Protein AF-A0A3D4ANZ3-F1 (afdb_monomer_lite)

Foldseek 3Di:
DDDDDPDDPPPPPPVPPPVQDFDKDKDKDKDKDWFFDAPVCVVVVVVVVVVVPVVQAPDKDKDFFDADPAFAQDFDAWDFAQPLCPPPCVVVCVVVLVVCVVVVHDNDTDTDGDRFRMKMKDFQDGVPADHTKIKIWTWGGHHGGIMIMIMMMGTDRDRPDD

Sequence (162 aa):
MKYKILVALSMFVLGGCASTTPTRTTEQAYMIIDVKGDSSIRDTVLDTIIDSAQSSMDSLTVNRGIPPASLPEKASRFKLVSPFQNTQLGNVMSGFSALSQASGGSGMKIPQCDSPILTMKSDKSVSGWSERTTFFICVVQYQTGYQVDVYTTFELNRPVFA

pLDDT: mean 72.18, std 16.29, range [38.03, 93.12]

Structure (mmCIF, N/CA/C/O backbone):
data_AF-A0A3D4ANZ3-F1
#
_entry.id   AF-A0A3D4ANZ3-F1
#
loop_
_atom_site.group_PDB
_atom_site.id
_atom_site.type_symbol
_atom_site.label_atom_id
_atom_site.label_alt_id
_atom_site.label_comp_id
_atom_site.label_asym_id
_atom_site.label_entity_id
_atom_site.label_seq_id
_atom_site.pdbx_PDB_ins_code
_atom_site.Cartn_x
_atom_site.Cartn_y
_atom_site.Cartn_z
_atom_site.occupancy
_atom_site.B_iso_or_equiv
_atom_site.auth_seq_id
_atom_site.auth_comp_id
_atom_site.auth_asym_id
_atom_site.auth_atom_id
_atom_site.pdbx_PDB_model_num
ATOM 1 N N . MET A 1 1 ? 43.875 6.574 -76.014 1.00 39.50 1 MET A N 1
ATOM 2 C CA . MET A 1 1 ? 44.289 6.935 -74.641 1.00 39.50 1 MET A CA 1
ATOM 3 C C . MET A 1 1 ? 43.280 6.324 -73.686 1.00 39.50 1 MET A C 1
ATOM 5 O O . MET A 1 1 ? 42.088 6.499 -73.885 1.00 39.50 1 MET A O 1
ATOM 9 N N . LYS A 1 2 ? 43.761 5.446 -72.804 1.00 39.47 2 LYS A N 1
ATOM 10 C CA . LYS A 1 2 ? 42.976 4.454 -72.063 1.00 39.47 2 LYS A CA 1
ATOM 11 C C . LYS A 1 2 ? 42.564 5.022 -70.699 1.00 39.47 2 LYS A C 1
ATOM 13 O O . LYS A 1 2 ? 43.415 5.503 -69.966 1.00 39.47 2 LYS A O 1
ATOM 18 N N . TYR A 1 3 ? 41.263 4.941 -70.434 1.00 50.91 3 TYR A N 1
ATOM 19 C CA . TYR A 1 3 ? 40.556 4.818 -69.156 1.00 50.91 3 TYR A CA 1
ATOM 20 C C . TYR A 1 3 ? 41.388 4.947 -67.873 1.00 50.91 3 TYR A C 1
ATOM 22 O O . TYR A 1 3 ? 42.277 4.130 -67.640 1.00 50.91 3 TYR A O 1
ATOM 30 N N . LYS A 1 4 ? 40.972 5.863 -66.989 1.00 41.56 4 LYS A N 1
ATOM 31 C CA . LYS A 1 4 ? 40.594 5.562 -65.594 1.00 41.56 4 LYS A CA 1
ATOM 32 C C . LYS A 1 4 ? 40.178 6.852 -64.885 1.00 41.56 4 LYS A C 1
ATOM 34 O O . LYS A 1 4 ? 41.003 7.647 -64.453 1.00 41.56 4 LYS A O 1
ATOM 39 N N . ILE A 1 5 ? 38.862 7.031 -64.808 1.00 49.38 5 ILE A N 1
ATOM 40 C CA . ILE A 1 5 ? 38.180 7.959 -63.909 1.00 49.38 5 ILE A CA 1
ATOM 41 C C . ILE A 1 5 ? 38.592 7.560 -62.488 1.00 49.38 5 ILE A C 1
ATOM 43 O O . ILE A 1 5 ? 38.222 6.489 -62.008 1.00 49.38 5 ILE A O 1
ATOM 47 N N . LEU A 1 6 ? 39.428 8.381 -61.855 1.00 49.47 6 LEU A N 1
ATOM 48 C CA . LEU A 1 6 ? 39.807 8.235 -60.454 1.00 49.47 6 LEU A CA 1
ATOM 49 C C . LEU A 1 6 ? 38.625 8.690 -59.598 1.00 49.47 6 LEU A C 1
ATOM 51 O O . LEU A 1 6 ? 38.444 9.863 -59.288 1.00 49.47 6 LEU A O 1
ATOM 55 N N . VAL A 1 7 ? 37.798 7.702 -59.272 1.00 50.84 7 VAL A N 1
ATOM 56 C CA . VAL A 1 7 ? 36.863 7.706 -58.154 1.00 50.84 7 VAL A CA 1
ATOM 57 C C . VAL A 1 7 ? 37.667 7.951 -56.878 1.00 50.84 7 VAL A C 1
ATOM 59 O O . VAL A 1 7 ? 38.409 7.084 -56.430 1.00 50.84 7 VAL A O 1
ATOM 62 N N . ALA A 1 8 ? 37.510 9.128 -56.289 1.00 46.41 8 ALA A N 1
ATOM 63 C CA . ALA A 1 8 ? 37.833 9.371 -54.889 1.00 46.41 8 ALA A CA 1
ATOM 64 C C . ALA A 1 8 ? 36.730 10.255 -54.305 1.00 46.41 8 ALA A C 1
ATOM 66 O O . ALA A 1 8 ? 36.937 11.392 -53.896 1.00 46.41 8 ALA A O 1
ATOM 67 N N . LEU A 1 9 ? 35.515 9.701 -54.327 1.00 50.06 9 LEU A N 1
ATOM 68 C CA . LEU A 1 9 ? 34.403 10.124 -53.492 1.00 50.06 9 LEU A CA 1
ATOM 69 C C . LEU A 1 9 ? 34.800 9.821 -52.041 1.00 50.06 9 LEU A C 1
ATOM 71 O O . LEU A 1 9 ? 34.400 8.811 -51.470 1.00 50.06 9 LEU A O 1
ATOM 75 N N . SER A 1 10 ? 35.636 10.676 -51.451 1.00 49.22 10 SER A N 1
ATOM 76 C CA . SER A 1 10 ? 35.883 10.703 -50.013 1.00 49.22 10 SER A CA 1
ATOM 77 C C . SER A 1 10 ? 34.660 11.310 -49.321 1.00 49.22 10 SER A C 1
ATOM 79 O O . SER A 1 10 ? 34.723 12.374 -48.708 1.00 49.22 10 SER A O 1
ATOM 81 N N . MET A 1 11 ? 33.518 10.633 -49.455 1.00 48.72 11 MET A N 1
ATOM 82 C CA . MET A 1 11 ? 32.430 10.724 -48.496 1.00 48.72 11 MET A CA 1
ATOM 83 C C . MET A 1 11 ? 32.948 10.085 -47.213 1.00 48.72 11 MET A C 1
ATOM 85 O O . MET A 1 11 ? 32.814 8.884 -46.987 1.00 48.72 11 MET A O 1
ATOM 89 N N . PHE A 1 12 ? 33.575 10.905 -46.374 1.00 48.69 12 PHE A N 1
ATOM 90 C CA . PHE A 1 12 ? 33.639 10.638 -44.948 1.00 48.69 12 PHE A CA 1
ATOM 91 C C . PHE A 1 12 ? 32.194 10.712 -44.451 1.00 48.69 12 PHE A C 1
ATOM 93 O O . PHE A 1 12 ? 31.682 11.768 -44.084 1.00 48.69 12 PHE A O 1
ATOM 100 N N . VAL A 1 13 ? 31.497 9.579 -44.537 1.00 53.09 13 VAL A N 1
ATOM 101 C CA . VAL A 1 13 ? 30.251 9.344 -43.823 1.00 53.09 13 VAL A CA 1
ATOM 102 C C . VAL A 1 13 ? 30.643 9.346 -42.350 1.00 53.09 13 VAL A C 1
ATOM 104 O O . VAL A 1 13 ? 30.952 8.311 -41.768 1.00 53.09 13 VAL A O 1
ATOM 107 N N . LEU A 1 14 ? 30.665 10.533 -41.742 1.00 51.28 14 LEU A N 1
ATOM 108 C CA . LEU A 1 14 ? 30.453 10.697 -40.310 1.00 51.28 14 LEU A CA 1
ATOM 109 C C . LEU A 1 14 ? 28.998 10.292 -40.048 1.00 51.28 14 LEU A C 1
ATOM 111 O O . LEU A 1 14 ? 28.134 11.118 -39.769 1.00 51.28 14 LEU A O 1
ATOM 115 N N . GLY A 1 15 ? 28.718 8.998 -40.215 1.00 54.09 15 GLY A N 1
ATOM 116 C CA . GLY A 1 15 ? 27.559 8.352 -39.643 1.00 54.09 15 GLY A CA 1
ATOM 117 C C . GLY A 1 15 ? 27.793 8.416 -38.153 1.00 54.09 15 GLY A C 1
ATOM 118 O O . GLY A 1 15 ? 28.488 7.571 -37.594 1.00 54.09 15 GLY A O 1
ATOM 119 N N . GLY A 1 16 ? 27.312 9.498 -37.540 1.00 49.41 16 GLY A N 1
ATOM 120 C CA . GLY A 1 16 ? 27.266 9.607 -36.102 1.00 49.41 16 GLY A CA 1
ATOM 121 C C . GLY A 1 16 ? 26.629 8.329 -35.590 1.00 49.41 16 GLY A C 1
ATOM 122 O O . GLY A 1 16 ? 25.495 8.010 -35.949 1.00 49.41 16 G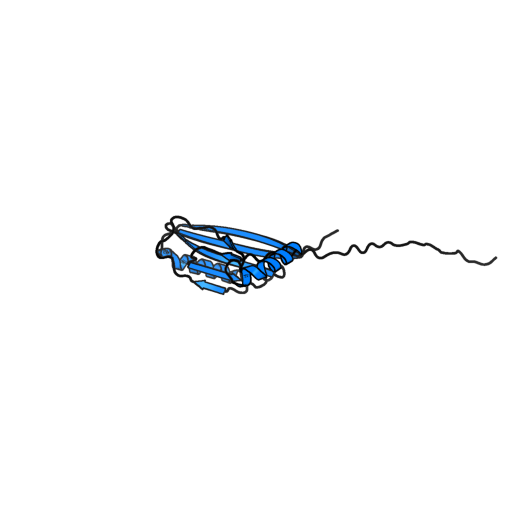LY A O 1
ATOM 123 N N . CYS A 1 17 ? 27.362 7.584 -34.769 1.00 56.19 17 CYS A N 1
ATOM 124 C CA . CYS A 1 17 ? 26.729 6.684 -33.832 1.00 56.19 17 CYS A CA 1
ATOM 125 C C . CYS A 1 17 ? 25.882 7.587 -32.935 1.00 56.19 17 CYS A C 1
ATOM 127 O O . CYS A 1 17 ? 26.354 8.076 -31.909 1.00 56.19 17 CYS A O 1
ATOM 129 N N . ALA A 1 18 ? 24.646 7.867 -33.348 1.00 46.16 18 ALA A N 1
ATOM 130 C CA . ALA A 1 18 ? 23.590 8.230 -32.431 1.00 46.16 18 ALA A CA 1
ATOM 131 C C . ALA A 1 18 ? 23.433 7.001 -31.536 1.00 46.16 18 ALA A C 1
ATOM 133 O O . ALA A 1 18 ? 22.679 6.080 -31.831 1.00 46.16 18 ALA A O 1
ATOM 134 N N . SER A 1 19 ? 24.288 6.925 -30.516 1.00 46.03 19 SER A N 1
ATOM 135 C CA . SER A 1 19 ? 24.208 5.938 -29.460 1.00 46.03 19 SER A CA 1
ATOM 136 C C . SER A 1 19 ? 22.853 6.169 -28.820 1.00 46.03 19 SER A C 1
ATOM 138 O O . SER A 1 19 ? 22.670 7.124 -28.068 1.00 46.03 19 SER A O 1
ATOM 140 N N . THR A 1 20 ? 21.879 5.347 -29.197 1.00 55.44 20 THR A N 1
ATOM 141 C CA . THR A 1 20 ? 20.564 5.298 -28.577 1.00 55.44 20 THR A CA 1
ATOM 142 C C . THR A 1 20 ? 20.778 4.823 -27.148 1.00 55.44 20 THR A C 1
ATOM 144 O O . THR A 1 20 ? 20.739 3.625 -26.877 1.00 55.44 20 THR A O 1
ATOM 147 N N . THR A 1 21 ? 21.109 5.739 -26.240 1.00 60.53 21 THR A N 1
ATOM 148 C CA . THR A 1 21 ? 21.279 5.406 -24.829 1.00 60.53 21 THR A CA 1
ATOM 149 C C . THR A 1 21 ? 19.898 5.033 -24.292 1.00 60.53 21 THR A C 1
ATOM 151 O O . THR A 1 21 ? 19.019 5.902 -24.255 1.00 60.53 21 THR A O 1
ATOM 154 N N . PRO A 1 22 ? 19.656 3.763 -23.913 1.00 57.66 22 PRO A N 1
ATOM 155 C CA . PRO A 1 22 ? 18.370 3.367 -23.363 1.00 57.66 22 PRO A CA 1
ATOM 156 C C . PRO A 1 22 ? 18.139 4.162 -22.078 1.00 57.66 22 PRO A C 1
ATOM 158 O O . PRO A 1 22 ? 18.879 4.023 -21.105 1.00 57.66 22 PRO A O 1
ATOM 161 N N . THR A 1 23 ? 17.139 5.041 -22.089 1.00 64.06 23 THR A N 1
ATOM 162 C CA . THR A 1 23 ? 16.778 5.834 -20.914 1.00 64.06 23 THR A CA 1
ATOM 163 C C . THR A 1 23 ? 15.740 5.053 -20.121 1.00 64.06 23 THR A C 1
ATOM 165 O O . THR A 1 23 ? 14.619 4.851 -20.585 1.00 64.06 23 THR A O 1
ATOM 168 N N . ARG A 1 24 ? 16.129 4.587 -18.932 1.00 64.62 24 ARG A N 1
ATOM 169 C CA . ARG A 1 24 ? 15.207 4.009 -17.950 1.00 64.62 24 ARG A CA 1
ATOM 170 C C . ARG A 1 24 ? 14.560 5.159 -17.181 1.00 64.62 24 ARG A C 1
ATOM 172 O O . ARG A 1 24 ? 15.271 5.976 -16.597 1.00 64.62 24 ARG A O 1
ATOM 179 N N . THR A 1 25 ? 13.234 5.253 -17.189 1.00 66.69 25 THR A N 1
ATOM 180 C CA . THR A 1 25 ? 12.505 6.267 -16.411 1.00 66.69 25 THR A CA 1
ATOM 181 C C . THR A 1 25 ? 11.639 5.578 -15.375 1.00 66.69 25 THR A C 1
ATOM 183 O O . THR A 1 25 ? 10.763 4.801 -15.726 1.00 66.69 25 THR A O 1
ATOM 186 N N . THR A 1 26 ? 11.856 5.874 -14.097 1.00 73.00 26 THR A N 1
ATOM 187 C CA . THR A 1 26 ? 10.980 5.397 -13.023 1.00 73.00 26 THR A CA 1
ATOM 188 C C . THR A 1 26 ? 9.890 6.430 -12.769 1.00 73.00 26 THR A C 1
ATOM 190 O O . THR A 1 26 ? 10.191 7.549 -12.356 1.00 73.00 26 THR A O 1
ATOM 193 N N . GLU A 1 27 ? 8.632 6.054 -12.969 1.00 78.75 27 GLU A N 1
ATOM 194 C CA . GLU A 1 27 ? 7.468 6.860 -12.601 1.00 78.75 27 GLU A CA 1
ATOM 195 C C . GLU A 1 27 ? 6.825 6.320 -11.319 1.00 78.75 27 GLU A C 1
ATOM 197 O O . GLU A 1 27 ? 6.838 5.118 -11.045 1.00 78.75 27 GLU A O 1
ATOM 202 N N . GLN A 1 28 ? 6.281 7.226 -10.506 1.00 82.38 28 GLN A N 1
ATOM 203 C CA . GLN A 1 28 ? 5.605 6.905 -9.250 1.00 82.38 28 GLN A CA 1
ATOM 204 C C . GLN A 1 28 ? 4.167 7.402 -9.335 1.00 82.38 28 GLN A C 1
ATOM 206 O O . GLN A 1 28 ? 3.938 8.565 -9.668 1.00 82.38 28 GLN A O 1
ATOM 211 N N . ALA A 1 29 ? 3.209 6.548 -8.992 1.00 84.69 29 ALA A N 1
ATOM 212 C CA . ALA A 1 29 ? 1.816 6.939 -8.847 1.00 84.69 29 ALA A CA 1
ATOM 213 C C . ALA A 1 29 ? 1.317 6.586 -7.447 1.00 84.69 29 ALA A C 1
ATOM 215 O O . ALA A 1 29 ? 1.753 5.611 -6.832 1.00 84.69 29 ALA A O 1
ATOM 216 N N . TYR A 1 30 ? 0.401 7.402 -6.936 1.00 88.75 30 TYR A N 1
ATOM 217 C CA . TYR A 1 30 ? -0.235 7.160 -5.653 1.00 88.75 30 TYR A CA 1
ATOM 218 C C . TYR A 1 30 ? -1.726 7.461 -5.727 1.00 88.75 30 TYR A C 1
ATOM 220 O O . TYR A 1 30 ? -2.165 8.332 -6.476 1.00 88.75 30 TYR A O 1
ATOM 228 N N . MET A 1 31 ? -2.491 6.748 -4.915 1.00 89.94 31 MET A N 1
ATOM 229 C CA . MET A 1 31 ? -3.920 6.941 -4.742 1.00 89.94 31 MET A CA 1
ATOM 230 C C . MET A 1 31 ? -4.246 6.793 -3.261 1.00 89.94 31 MET A C 1
ATOM 232 O O . MET A 1 31 ? -3.712 5.916 -2.590 1.00 89.94 31 MET A O 1
ATOM 236 N N . ILE A 1 32 ? -5.101 7.675 -2.754 1.00 91.31 32 ILE A N 1
ATOM 237 C CA . ILE A 1 32 ? -5.597 7.627 -1.380 1.00 91.31 32 ILE A CA 1
ATOM 238 C C . ILE A 1 32 ? -7.111 7.538 -1.477 1.00 91.31 32 ILE A C 1
ATOM 240 O O . ILE A 1 32 ? -7.741 8.400 -2.092 1.00 91.31 32 ILE A O 1
ATOM 244 N N . ILE A 1 33 ? -7.676 6.488 -0.897 1.00 91.94 33 ILE A N 1
ATOM 245 C CA . ILE A 1 33 ? -9.113 6.236 -0.881 1.00 91.94 33 ILE A CA 1
ATOM 246 C C . ILE A 1 33 ? -9.576 6.338 0.565 1.00 91.94 33 ILE A C 1
ATOM 248 O O . ILE A 1 33 ? -9.058 5.645 1.439 1.00 91.94 33 ILE A O 1
ATOM 252 N N . ASP A 1 34 ? -10.554 7.202 0.810 1.00 92.19 34 ASP A N 1
ATOM 253 C CA . ASP A 1 34 ? -11.178 7.358 2.118 1.00 92.19 34 ASP A CA 1
ATOM 254 C C . ASP A 1 34 ? -12.522 6.618 2.147 1.00 92.19 34 ASP A C 1
ATOM 256 O O . ASP A 1 34 ? -13.446 6.955 1.405 1.00 92.19 34 ASP A O 1
ATOM 260 N N . VAL A 1 35 ? -12.624 5.598 2.996 1.00 91.19 35 VAL A N 1
ATOM 261 C CA . VAL A 1 35 ? -13.812 4.761 3.169 1.00 91.19 35 VAL A CA 1
ATOM 262 C C . VAL A 1 35 ? -14.439 5.087 4.517 1.00 91.19 35 VAL A C 1
ATOM 264 O O . VAL A 1 35 ? -13.899 4.743 5.567 1.00 91.19 35 VAL A O 1
ATOM 267 N N . LYS A 1 36 ? -15.601 5.743 4.503 1.00 91.69 36 LYS A N 1
ATOM 268 C CA . LYS A 1 36 ? -16.354 6.048 5.726 1.00 91.69 36 LYS A CA 1
ATOM 269 C C . LYS A 1 36 ? -17.114 4.821 6.212 1.00 91.69 36 LYS A C 1
ATOM 271 O O . LYS A 1 36 ? -17.786 4.157 5.427 1.00 91.69 36 LYS A O 1
ATOM 276 N N . GLY A 1 37 ? -17.041 4.563 7.511 1.00 87.06 37 GLY A N 1
ATOM 277 C CA . GLY A 1 37 ? -17.776 3.479 8.151 1.00 87.06 37 GLY A CA 1
ATOM 278 C C . GLY A 1 37 ? -17.312 3.226 9.577 1.00 87.06 37 GLY A C 1
ATOM 279 O O . GLY A 1 37 ? -16.276 3.732 10.007 1.00 87.06 37 GLY A O 1
ATOM 280 N N . ASP A 1 38 ? -18.111 2.468 10.316 1.00 83.50 38 ASP A N 1
ATOM 281 C CA . ASP A 1 38 ? -17.779 2.043 11.672 1.00 83.50 38 ASP A CA 1
ATOM 282 C C . ASP A 1 38 ? -16.952 0.741 11.677 1.00 83.50 38 ASP A C 1
ATOM 284 O O . ASP A 1 38 ? -16.607 0.180 10.636 1.00 83.50 38 ASP A O 1
ATOM 288 N N . SER A 1 39 ? -16.606 0.248 12.866 1.00 82.75 39 SER A N 1
ATOM 289 C CA . SER A 1 39 ? -15.785 -0.956 13.022 1.00 82.75 39 SER A CA 1
ATOM 290 C C . SER A 1 39 ? -16.458 -2.257 12.567 1.00 82.75 39 SER A C 1
ATOM 292 O O . SER A 1 39 ? -15.753 -3.253 12.400 1.00 82.75 39 SER A O 1
ATOM 294 N N . SER A 1 40 ? -17.779 -2.280 12.358 1.00 86.06 40 SER A N 1
ATOM 295 C CA . SER A 1 40 ? -18.514 -3.482 11.942 1.00 86.06 40 SER A CA 1
ATOM 296 C C . SER A 1 40 ? -18.210 -3.889 10.502 1.00 86.06 40 SER A C 1
ATOM 298 O O . SER A 1 40 ? -18.206 -5.078 10.195 1.00 86.06 40 SER A O 1
ATOM 300 N N . ILE A 1 41 ? -17.874 -2.929 9.633 1.00 88.50 41 ILE A N 1
ATOM 301 C CA . ILE A 1 41 ? -17.552 -3.203 8.225 1.00 88.50 41 ILE A CA 1
ATOM 302 C C . ILE A 1 41 ? -16.082 -3.569 8.006 1.00 88.50 41 ILE A C 1
ATOM 304 O O . ILE A 1 41 ? -15.672 -3.775 6.865 1.00 88.50 41 ILE A O 1
ATOM 308 N N . ARG A 1 42 ? -15.273 -3.638 9.073 1.00 86.19 42 ARG A N 1
ATOM 309 C CA . ARG A 1 42 ? -13.819 -3.831 8.981 1.00 86.19 42 ARG A CA 1
ATOM 310 C C . ARG A 1 42 ? -13.458 -5.013 8.095 1.00 86.19 42 ARG A C 1
ATOM 312 O O . ARG A 1 42 ? -12.681 -4.857 7.161 1.00 86.19 42 ARG A O 1
ATOM 319 N N . ASP A 1 43 ? -13.999 -6.183 8.410 1.00 89.50 43 ASP A N 1
ATOM 320 C CA . ASP A 1 43 ? -13.601 -7.419 7.743 1.00 89.50 43 ASP A CA 1
ATOM 321 C C . ASP A 1 43 ? -14.054 -7.397 6.277 1.00 89.50 43 ASP A C 1
ATOM 323 O O . ASP A 1 43 ? -13.258 -7.695 5.394 1.00 89.50 43 ASP A O 1
ATOM 327 N N . THR A 1 44 ? -15.254 -6.873 5.996 1.00 91.50 44 THR A N 1
ATOM 328 C CA . THR A 1 44 ? -15.736 -6.640 4.626 1.00 91.50 44 THR A CA 1
ATOM 329 C C . THR A 1 44 ? -14.822 -5.705 3.836 1.00 91.50 44 THR A C 1
ATOM 331 O O . THR A 1 44 ? -14.508 -5.995 2.683 1.00 91.50 44 THR A O 1
ATOM 334 N N . VAL A 1 45 ? -14.373 -4.596 4.433 1.00 90.75 45 VAL A N 1
ATOM 335 C CA . VAL A 1 45 ? -13.452 -3.648 3.787 1.00 90.75 45 VAL A CA 1
ATOM 336 C C . VAL A 1 45 ? -12.119 -4.326 3.485 1.00 90.75 45 VAL A C 1
ATOM 338 O O . VAL A 1 45 ? -11.630 -4.239 2.361 1.00 90.75 45 VAL A O 1
ATOM 341 N N . LEU A 1 46 ? -11.540 -5.023 4.465 1.00 90.62 46 LEU A N 1
ATOM 342 C CA . LEU A 1 46 ? -10.254 -5.695 4.294 1.00 90.62 46 LEU A CA 1
ATOM 343 C C . LEU A 1 46 ? -10.318 -6.802 3.238 1.00 90.62 46 LEU A C 1
ATOM 345 O O . LEU A 1 46 ? -9.436 -6.860 2.384 1.00 90.62 46 LEU A O 1
ATOM 349 N N . ASP A 1 47 ? -11.353 -7.640 3.268 1.00 92.38 47 ASP A N 1
ATOM 350 C CA . ASP A 1 47 ? -11.521 -8.736 2.312 1.00 92.38 47 ASP A CA 1
ATOM 351 C C . ASP A 1 47 ? -11.772 -8.196 0.896 1.00 92.38 47 ASP A C 1
ATOM 353 O O . ASP A 1 47 ? -11.086 -8.603 -0.036 1.00 92.38 47 ASP A O 1
ATOM 357 N N . THR A 1 48 ? -12.621 -7.172 0.739 1.00 92.94 48 THR A N 1
ATOM 358 C CA . THR A 1 48 ? -12.861 -6.523 -0.567 1.00 92.94 48 THR A CA 1
ATOM 359 C C . THR A 1 48 ? -11.572 -5.965 -1.174 1.00 92.94 48 THR A C 1
ATOM 361 O O . THR A 1 48 ? -11.333 -6.087 -2.377 1.00 92.94 48 THR A O 1
ATOM 364 N N . ILE A 1 49 ? -10.725 -5.343 -0.350 1.00 91.25 49 ILE A N 1
ATOM 365 C CA . ILE A 1 49 ? -9.439 -4.785 -0.784 1.00 91.25 49 ILE A CA 1
ATOM 366 C C . ILE A 1 49 ? -8.474 -5.900 -1.205 1.00 91.25 49 ILE A C 1
ATOM 368 O O . ILE A 1 49 ? -7.789 -5.760 -2.221 1.00 91.25 49 ILE A O 1
ATOM 372 N N . ILE A 1 50 ? -8.424 -7.000 -0.449 1.00 89.88 50 ILE A N 1
ATOM 373 C CA . ILE A 1 50 ? -7.588 -8.162 -0.770 1.00 89.88 50 ILE A CA 1
ATOM 374 C C . ILE A 1 50 ? -8.047 -8.797 -2.084 1.00 89.88 50 ILE A C 1
ATOM 376 O O . ILE A 1 50 ? -7.216 -8.985 -2.969 1.00 89.88 50 ILE A O 1
ATOM 380 N N . ASP A 1 51 ? -9.343 -9.056 -2.248 1.00 91.94 51 ASP A N 1
ATOM 381 C CA . ASP A 1 51 ? -9.908 -9.673 -3.454 1.00 91.94 51 ASP A CA 1
ATOM 382 C C . ASP A 1 51 ? -9.667 -8.798 -4.693 1.00 91.94 51 ASP A C 1
ATOM 384 O O . ASP A 1 51 ? -9.239 -9.273 -5.751 1.00 91.94 51 ASP A O 1
ATOM 388 N N . SER A 1 52 ? -9.847 -7.483 -4.545 1.00 88.44 52 SER A N 1
ATOM 389 C CA . SER A 1 52 ? -9.560 -6.513 -5.606 1.00 88.44 52 SER A CA 1
ATOM 390 C C . SER A 1 52 ? -8.078 -6.525 -5.995 1.00 88.44 52 SER A C 1
ATOM 392 O O . SER A 1 52 ? -7.748 -6.542 -7.182 1.00 88.44 52 SER A O 1
ATOM 394 N N . ALA A 1 53 ? -7.170 -6.569 -5.016 1.00 86.88 53 ALA A N 1
ATOM 395 C CA . ALA A 1 53 ? -5.735 -6.640 -5.278 1.00 86.88 53 ALA A CA 1
ATOM 396 C C . ALA A 1 53 ? -5.331 -7.975 -5.926 1.00 86.88 53 ALA A C 1
ATOM 398 O O . ALA A 1 53 ? -4.541 -7.975 -6.866 1.00 86.88 53 ALA A O 1
ATOM 399 N N . GLN A 1 54 ? -5.898 -9.097 -5.478 1.00 86.75 54 GLN A N 1
ATOM 400 C CA . GLN A 1 54 ? -5.631 -10.424 -6.041 1.00 86.75 54 GLN A CA 1
ATOM 401 C C . GLN A 1 54 ? -6.1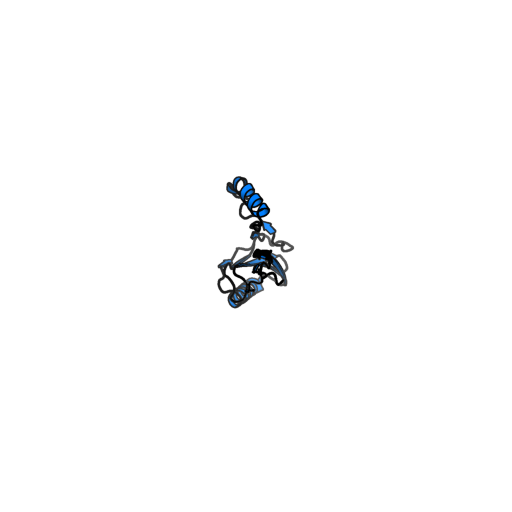00 -10.548 -7.491 1.00 86.75 54 GLN A C 1
ATOM 403 O O . GLN A 1 54 ? -5.392 -11.126 -8.308 1.00 86.75 54 GLN A O 1
ATOM 408 N N . SER A 1 55 ? -7.256 -9.975 -7.835 1.00 85.50 55 SER A N 1
ATOM 409 C CA . SER A 1 55 ? -7.753 -9.994 -9.219 1.00 85.50 55 SER A CA 1
ATOM 410 C C . SER A 1 55 ? -6.902 -9.164 -10.189 1.00 85.50 55 SER A C 1
ATOM 412 O O . SER A 1 55 ? -6.943 -9.398 -11.394 1.00 85.50 55 SER A O 1
ATOM 414 N N . SER A 1 56 ? -6.125 -8.208 -9.668 1.00 80.56 56 SER A N 1
ATOM 415 C CA . SER A 1 56 ? -5.339 -7.264 -10.469 1.00 80.56 56 SER A CA 1
ATOM 416 C C . SER A 1 56 ? -3.836 -7.575 -10.502 1.00 80.56 56 SER A C 1
ATOM 418 O O . SER A 1 56 ? -3.112 -6.939 -11.266 1.00 80.56 56 SER A O 1
ATOM 420 N N . MET A 1 57 ? -3.337 -8.492 -9.662 1.00 79.31 57 MET A N 1
ATOM 421 C CA . MET A 1 57 ? -1.898 -8.719 -9.464 1.00 79.31 57 MET A CA 1
ATOM 422 C C . MET A 1 57 ? -1.515 -10.200 -9.563 1.00 79.31 57 MET A C 1
ATOM 424 O O . MET A 1 57 ? -2.127 -11.054 -8.934 1.00 79.31 57 MET A O 1
ATOM 428 N N . ASP A 1 58 ? -0.408 -10.485 -10.256 1.00 75.88 58 ASP A N 1
ATOM 429 C CA . ASP A 1 58 ? 0.103 -11.854 -10.465 1.00 75.88 58 ASP A CA 1
ATOM 430 C C . ASP A 1 58 ? 0.711 -12.491 -9.199 1.00 75.88 58 ASP A C 1
ATOM 432 O O . ASP A 1 58 ? 0.875 -13.708 -9.092 1.00 75.88 58 ASP A O 1
ATOM 436 N N . SER A 1 59 ? 1.090 -11.670 -8.222 1.00 80.06 59 SER A N 1
ATOM 437 C CA . SER A 1 59 ? 1.516 -12.132 -6.903 1.00 80.06 59 SER A CA 1
ATOM 438 C C . SER A 1 59 ? 1.221 -11.083 -5.855 1.00 80.06 59 SER A C 1
ATOM 440 O O . SER A 1 59 ? 1.439 -9.898 -6.101 1.00 80.06 59 SER A O 1
ATOM 442 N N . LEU A 1 60 ? 0.800 -11.511 -4.672 1.00 83.19 60 LEU A N 1
ATOM 443 C CA . LEU A 1 60 ? 0.470 -10.613 -3.578 1.00 83.19 60 LEU A CA 1
ATOM 444 C C . LEU A 1 60 ? 0.986 -11.191 -2.263 1.00 83.19 60 LEU A C 1
ATOM 446 O O . LEU A 1 60 ? 0.637 -12.304 -1.880 1.00 83.19 60 LEU A O 1
ATOM 450 N N . THR A 1 61 ? 1.808 -10.424 -1.556 1.00 85.69 61 THR A N 1
ATOM 451 C CA . THR A 1 61 ? 2.136 -10.685 -0.153 1.00 85.69 61 THR A CA 1
ATOM 452 C C . THR A 1 61 ? 1.183 -9.879 0.705 1.00 85.69 61 THR A C 1
ATOM 454 O O . THR A 1 61 ? 1.183 -8.655 0.612 1.00 85.69 61 THR A O 1
ATOM 457 N N . VAL A 1 62 ? 0.391 -10.551 1.536 1.00 87.50 62 VAL A N 1
ATOM 458 C CA . VAL A 1 62 ? -0.600 -9.923 2.415 1.00 87.50 62 VAL A CA 1
ATOM 459 C C . VAL A 1 62 ? -0.160 -10.069 3.866 1.00 87.50 62 VAL A C 1
ATOM 461 O O . VAL A 1 62 ? 0.159 -11.166 4.317 1.00 87.50 62 VAL A O 1
ATOM 464 N N . ASN A 1 63 ? -0.173 -8.968 4.610 1.00 85.94 63 ASN A N 1
ATOM 465 C CA . ASN A 1 63 ? 0.066 -8.933 6.045 1.00 85.94 63 ASN A CA 1
ATOM 466 C C . ASN A 1 63 ? -1.097 -8.213 6.738 1.00 85.94 63 ASN A C 1
ATOM 468 O O . ASN A 1 63 ? -1.375 -7.050 6.444 1.00 85.94 63 ASN A O 1
ATOM 472 N N . ARG A 1 64 ? -1.779 -8.909 7.651 1.00 85.56 64 ARG A N 1
ATOM 473 C CA . ARG A 1 64 ? -2.860 -8.346 8.468 1.00 85.56 64 ARG A CA 1
ATOM 474 C C . ARG A 1 64 ? -2.280 -7.875 9.799 1.00 85.56 64 ARG A C 1
ATOM 476 O O . ARG A 1 64 ? -1.763 -8.672 10.576 1.00 85.56 64 ARG A O 1
ATOM 483 N N . GLY A 1 65 ? -2.365 -6.573 10.035 1.00 79.19 65 GLY A N 1
ATOM 484 C CA . GLY A 1 65 ? -1.925 -5.933 11.266 1.00 79.19 65 GLY A CA 1
ATOM 485 C C . GLY A 1 65 ? -3.017 -5.912 12.332 1.00 79.19 65 GLY A C 1
ATOM 486 O O . GLY A 1 65 ? -4.198 -6.134 12.062 1.00 79.19 65 GLY A O 1
ATOM 487 N N . ILE A 1 66 ? -2.610 -5.613 13.563 1.00 76.94 66 ILE A N 1
ATOM 488 C CA . ILE A 1 66 ? -3.526 -5.385 14.682 1.00 76.94 66 ILE A CA 1
ATOM 489 C C . ILE A 1 66 ? -3.798 -3.875 14.765 1.00 76.94 66 ILE A C 1
ATOM 491 O O . ILE A 1 66 ? -2.845 -3.096 14.682 1.00 76.94 66 ILE A O 1
ATOM 495 N N . PRO A 1 67 ? -5.062 -3.437 14.922 1.00 68.81 67 PRO A N 1
ATOM 496 C CA . PRO A 1 67 ? -5.364 -2.023 15.115 1.00 68.81 67 PRO A CA 1
ATOM 497 C C . PRO A 1 67 ? -4.689 -1.470 16.381 1.00 68.81 67 PRO A C 1
ATOM 499 O O . PRO A 1 67 ? -4.551 -2.191 17.373 1.00 68.81 67 PRO A O 1
ATOM 502 N N . PRO A 1 68 ? -4.276 -0.190 16.377 1.00 72.25 68 PRO A N 1
ATOM 503 C CA . PRO A 1 68 ? -3.694 0.445 17.552 1.00 72.25 68 PRO A CA 1
ATOM 504 C C . PRO A 1 68 ? -4.718 0.556 18.692 1.00 72.25 68 PRO A C 1
ATOM 506 O O . PRO A 1 68 ? -5.922 0.653 18.457 1.00 72.25 68 PRO A O 1
ATOM 509 N N . ALA A 1 69 ? -4.230 0.577 19.938 1.00 71.31 69 ALA A N 1
ATOM 510 C CA . ALA A 1 69 ? -5.071 0.630 21.140 1.00 71.31 69 ALA A CA 1
ATOM 511 C C . ALA A 1 69 ? -5.986 1.869 21.193 1.00 71.31 69 ALA A C 1
ATOM 513 O O . ALA A 1 69 ? -7.087 1.802 21.734 1.00 71.31 69 ALA A O 1
ATOM 514 N N . SER A 1 70 ? -5.546 2.986 20.611 1.00 79.12 70 SER A N 1
ATOM 515 C CA . SER A 1 70 ? -6.373 4.161 20.352 1.00 79.12 70 SER A CA 1
ATOM 516 C C . SER A 1 70 ? -6.394 4.452 18.856 1.00 79.12 70 SER A C 1
ATOM 518 O O . SER A 1 70 ? -5.351 4.575 18.210 1.00 79.12 70 SER A O 1
ATOM 520 N N . LEU A 1 71 ? -7.600 4.555 18.295 1.00 81.69 71 LEU A N 1
ATOM 521 C CA . LEU A 1 71 ? -7.766 4.920 16.894 1.00 81.69 71 LEU A CA 1
ATOM 522 C C . LEU A 1 71 ? -7.489 6.421 16.716 1.00 81.69 71 LEU A C 1
ATOM 524 O O . LEU A 1 71 ? -8.053 7.242 17.452 1.00 81.69 71 LEU A O 1
ATOM 528 N N . PRO A 1 72 ? -6.648 6.803 15.741 1.00 83.31 72 PRO A N 1
ATOM 529 C CA . PRO A 1 72 ? -6.379 8.204 15.460 1.00 83.31 72 PRO A CA 1
ATOM 530 C C . PRO A 1 72 ? -7.642 8.904 14.943 1.00 83.31 72 PRO A C 1
ATOM 532 O O . PRO A 1 72 ? -8.505 8.283 14.323 1.00 83.31 72 PRO A O 1
ATOM 535 N N . GLU A 1 73 ? -7.754 10.212 15.176 1.00 84.06 73 GLU A N 1
ATOM 536 C CA . GLU A 1 73 ? -8.896 11.014 14.704 1.00 84.06 73 GLU A CA 1
ATOM 537 C C . GLU A 1 73 ? -8.943 11.095 13.169 1.00 84.06 73 GLU A C 1
ATOM 539 O O . GLU A 1 73 ? -10.015 11.084 12.565 1.00 84.06 73 GLU A O 1
ATOM 544 N N . LYS A 1 74 ? -7.768 11.115 12.528 1.00 83.12 74 LYS A N 1
ATOM 545 C CA . LYS A 1 74 ? -7.592 11.098 11.072 1.00 83.12 74 LYS A CA 1
ATOM 546 C C . LYS A 1 74 ? -6.483 10.130 10.695 1.00 83.12 74 LYS A C 1
ATOM 548 O O . LYS A 1 74 ? -5.493 10.010 11.417 1.00 83.12 74 LYS A O 1
ATOM 553 N N . ALA A 1 75 ? -6.631 9.473 9.553 1.00 82.81 75 ALA A N 1
ATOM 554 C CA . ALA A 1 75 ? -5.561 8.658 9.009 1.00 82.81 75 ALA A CA 1
ATOM 555 C C . ALA A 1 75 ? -4.383 9.533 8.537 1.00 82.81 75 ALA A C 1
ATOM 557 O O . ALA A 1 75 ? -4.551 10.628 7.996 1.00 82.81 75 ALA A O 1
ATOM 558 N N . SER A 1 76 ? -3.171 9.046 8.803 1.00 80.38 76 SER A N 1
ATOM 559 C CA . SER A 1 76 ? -1.921 9.644 8.328 1.00 80.38 76 SER A CA 1
ATOM 560 C C . SER A 1 76 ? -1.664 9.189 6.893 1.00 80.38 76 SER A C 1
ATOM 562 O O . SER A 1 76 ? -2.013 8.067 6.530 1.00 80.38 76 SER A O 1
ATOM 564 N N . ARG A 1 77 ? -1.040 10.039 6.073 1.00 77.94 77 ARG A N 1
ATOM 565 C CA . ARG A 1 77 ? -0.575 9.636 4.737 1.00 77.94 77 ARG A CA 1
ATOM 566 C C . ARG A 1 77 ? 0.663 8.754 4.861 1.00 77.94 77 ARG A C 1
ATOM 568 O O . ARG A 1 77 ? 1.493 8.976 5.747 1.00 77.94 77 ARG A O 1
ATOM 575 N N . PHE A 1 78 ? 0.841 7.829 3.921 1.00 82.31 78 PHE A N 1
ATOM 576 C CA . PHE A 1 78 ? 2.095 7.093 3.794 1.00 82.31 78 PHE A CA 1
ATOM 577 C C . PHE A 1 78 ? 3.308 8.030 3.643 1.00 82.31 78 PHE A C 1
ATOM 579 O O . PHE A 1 78 ? 3.252 9.088 3.006 1.00 82.31 78 PHE A O 1
ATOM 586 N N . LYS A 1 79 ? 4.438 7.621 4.221 1.00 83.81 79 LYS A N 1
ATOM 587 C CA . LYS A 1 79 ? 5.729 8.309 4.118 1.00 83.81 79 LYS A CA 1
ATOM 588 C C . LYS A 1 79 ? 6.673 7.471 3.271 1.00 83.81 79 LYS A C 1
ATOM 590 O O . LYS A 1 79 ? 6.744 6.258 3.433 1.00 83.81 79 LYS A O 1
ATOM 595 N N . LEU A 1 80 ? 7.420 8.118 2.384 1.00 78.94 80 LEU A N 1
ATOM 596 C CA . LEU A 1 80 ? 8.493 7.466 1.638 1.00 78.94 80 LEU A CA 1
ATOM 597 C C . LEU A 1 80 ? 9.764 7.492 2.481 1.00 78.94 80 LEU A C 1
ATOM 599 O O . LEU A 1 80 ? 10.437 8.521 2.570 1.00 78.94 80 LEU A O 1
ATOM 603 N N . VAL A 1 81 ? 10.080 6.363 3.104 1.00 75.75 81 VAL A N 1
ATOM 604 C CA . VAL A 1 81 ? 11.266 6.211 3.950 1.00 75.75 81 VAL A CA 1
ATOM 605 C C . VAL A 1 81 ? 12.365 5.475 3.197 1.00 75.75 81 VAL A C 1
ATOM 607 O O . VAL A 1 81 ? 12.110 4.688 2.285 1.00 75.75 81 VAL A O 1
ATOM 610 N N . SER A 1 82 ? 13.617 5.721 3.575 1.00 69.81 82 SER A N 1
ATOM 611 C CA . SER A 1 82 ? 14.706 4.858 3.119 1.00 69.81 82 SER A CA 1
ATOM 612 C C . SER A 1 82 ? 14.641 3.536 3.898 1.00 69.81 82 SER A C 1
ATOM 614 O O . SER A 1 82 ? 14.538 3.580 5.125 1.00 69.81 82 SER A O 1
ATOM 616 N N . PRO A 1 83 ? 14.758 2.362 3.250 1.00 62.94 83 PRO A N 1
ATOM 617 C CA . PRO A 1 83 ? 14.772 1.073 3.946 1.00 62.94 83 PRO A CA 1
ATOM 618 C C . PRO A 1 83 ? 15.924 0.952 4.948 1.00 62.94 83 PRO A C 1
ATOM 620 O O . PRO A 1 83 ? 15.883 0.122 5.850 1.00 62.94 83 PRO A O 1
ATOM 623 N N . PHE A 1 84 ? 16.949 1.795 4.809 1.00 66.56 84 PHE A N 1
ATOM 624 C CA . PHE A 1 84 ? 18.133 1.774 5.655 1.00 66.56 84 PHE A CA 1
ATOM 625 C C . PHE A 1 84 ? 18.131 2.859 6.734 1.00 66.56 84 PHE A C 1
ATOM 627 O O . PHE A 1 84 ? 19.036 2.856 7.563 1.00 66.56 84 PHE A O 1
ATOM 634 N N . GLN A 1 85 ? 17.136 3.758 6.760 1.00 61.72 85 GLN A N 1
ATOM 635 C CA . GLN A 1 85 ? 17.148 4.973 7.593 1.00 61.72 85 GLN A CA 1
ATOM 636 C C . GLN A 1 85 ? 17.280 4.692 9.101 1.00 61.72 85 GLN A C 1
ATOM 638 O O . GLN A 1 85 ? 17.782 5.541 9.824 1.00 61.72 85 GLN A O 1
ATOM 643 N N . ASN A 1 86 ? 16.894 3.491 9.552 1.00 57.25 86 ASN A N 1
ATOM 644 C CA . ASN A 1 86 ? 16.927 3.072 10.960 1.00 57.25 86 ASN A CA 1
ATOM 645 C C . ASN A 1 86 ? 17.791 1.823 11.217 1.00 57.25 86 ASN A C 1
ATOM 647 O O . ASN A 1 86 ? 17.659 1.178 12.254 1.00 57.25 86 ASN A O 1
ATOM 651 N N . THR A 1 87 ? 18.655 1.441 10.275 1.00 59.28 87 THR A N 1
ATOM 652 C CA . THR A 1 87 ? 19.561 0.290 10.446 1.00 59.28 87 THR A CA 1
ATOM 653 C C . THR A 1 87 ? 20.971 0.775 10.786 1.00 59.28 87 TH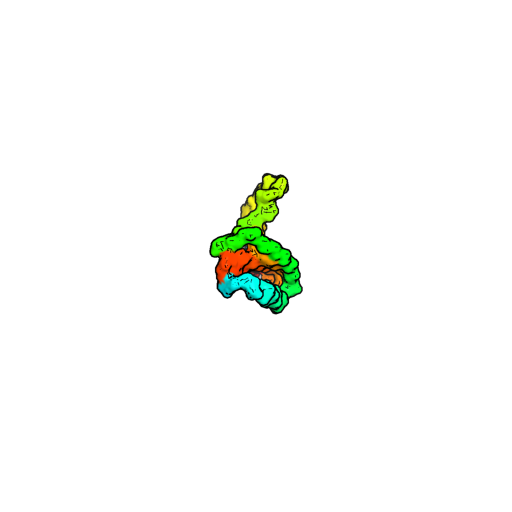R A C 1
ATOM 655 O O . THR A 1 87 ? 21.374 1.837 10.321 1.00 59.28 87 THR A O 1
ATOM 658 N N . GLN A 1 88 ? 21.770 0.003 11.539 1.00 59.03 88 GLN A N 1
ATOM 659 C CA . GLN A 1 88 ? 23.205 0.309 11.733 1.00 59.03 88 GLN A CA 1
ATOM 660 C C . GLN A 1 88 ? 23.967 0.381 10.392 1.00 59.03 88 GLN A C 1
ATOM 662 O O . GLN A 1 88 ? 24.939 1.120 10.259 1.00 59.03 88 GLN A O 1
ATOM 667 N N . LEU A 1 89 ? 23.461 -0.318 9.369 1.00 60.00 89 LEU A N 1
ATOM 668 C CA . LEU A 1 89 ? 23.902 -0.235 7.976 1.00 60.00 89 LEU A CA 1
ATOM 669 C C . LEU A 1 89 ? 23.521 1.086 7.283 1.00 60.00 89 LEU A C 1
ATOM 671 O O . LEU A 1 89 ? 24.115 1.429 6.269 1.00 60.00 89 LEU A O 1
ATOM 675 N N . GLY A 1 90 ? 22.574 1.855 7.816 1.00 53.84 90 GLY A N 1
ATOM 676 C CA . GLY A 1 90 ? 22.103 3.121 7.253 1.00 53.84 90 GLY A CA 1
ATOM 677 C C . GLY A 1 90 ? 23.191 4.174 7.107 1.00 53.84 90 GLY A C 1
ATOM 678 O O . GLY A 1 90 ? 23.192 4.903 6.122 1.00 53.84 90 GLY A O 1
ATOM 679 N N . ASN A 1 91 ? 24.164 4.202 8.019 1.00 56.06 91 ASN A N 1
ATOM 680 C CA . ASN A 1 91 ? 25.252 5.181 7.983 1.00 56.06 91 ASN A CA 1
ATOM 681 C C . ASN A 1 91 ? 26.355 4.832 6.970 1.00 56.06 91 ASN A C 1
ATOM 683 O O . ASN A 1 91 ? 27.025 5.734 6.480 1.00 56.06 91 ASN A O 1
ATOM 687 N N . VAL A 1 92 ? 26.529 3.551 6.627 1.00 59.56 92 VAL A N 1
ATOM 688 C CA . VAL A 1 92 ? 27.471 3.101 5.581 1.00 59.56 92 VAL A CA 1
ATOM 689 C C . VAL A 1 92 ? 26.800 3.006 4.208 1.00 59.56 92 VAL A C 1
ATOM 691 O O . VAL A 1 92 ? 27.416 3.305 3.187 1.00 59.56 92 VAL A O 1
ATOM 694 N N . MET A 1 93 ? 25.508 2.674 4.171 1.00 57.38 93 MET A N 1
ATOM 695 C CA . MET A 1 93 ? 24.711 2.595 2.947 1.00 57.38 93 MET A CA 1
ATOM 696 C C . MET A 1 93 ? 24.136 3.943 2.513 1.00 57.38 93 MET A C 1
ATOM 698 O O . MET A 1 93 ? 23.761 4.072 1.352 1.00 57.38 93 MET A O 1
ATOM 702 N N . SER A 1 94 ? 24.093 4.965 3.375 1.00 57.94 94 SER A N 1
ATOM 703 C CA . SER A 1 94 ? 23.723 6.334 2.984 1.00 57.94 94 SER A CA 1
ATOM 704 C C . SER A 1 94 ? 24.641 6.850 1.874 1.00 57.94 94 SER A C 1
ATOM 706 O O . SER A 1 94 ? 24.142 7.352 0.869 1.00 57.94 94 SER A O 1
ATOM 708 N N . GLY A 1 95 ? 25.952 6.609 1.984 1.00 56.81 95 GLY A N 1
ATOM 709 C CA . GLY A 1 95 ? 26.939 6.924 0.949 1.00 56.81 95 GLY A CA 1
ATOM 710 C C . GLY A 1 95 ? 26.704 6.160 -0.357 1.00 56.81 95 GLY A C 1
ATOM 711 O O . GLY A 1 95 ? 26.725 6.759 -1.427 1.00 56.81 95 GLY A O 1
ATOM 712 N N . PHE A 1 96 ? 26.379 4.865 -0.285 1.00 57.78 96 PHE A N 1
ATOM 713 C CA . PHE A 1 96 ? 26.029 4.063 -1.466 1.00 57.78 96 PHE A CA 1
ATOM 714 C C . PHE A 1 96 ? 24.692 4.493 -2.095 1.00 57.78 96 PHE A C 1
ATOM 716 O O . PHE A 1 96 ? 24.553 4.543 -3.315 1.00 57.78 96 PHE A O 1
ATOM 723 N N . SER A 1 97 ? 23.701 4.859 -1.281 1.00 53.38 97 SER A N 1
ATOM 724 C CA . SER A 1 97 ? 22.402 5.368 -1.733 1.00 53.38 97 SER A CA 1
ATOM 725 C C . SER A 1 97 ? 22.510 6.766 -2.352 1.00 53.38 97 SER A C 1
ATOM 727 O O . SER A 1 97 ? 21.786 7.084 -3.290 1.00 53.38 97 SER A O 1
ATOM 729 N N . ALA A 1 98 ? 23.431 7.601 -1.868 1.00 57.50 98 ALA A N 1
ATOM 730 C CA . ALA A 1 98 ? 23.737 8.902 -2.451 1.00 57.50 98 ALA A CA 1
ATOM 731 C C . ALA A 1 98 ? 24.529 8.751 -3.757 1.00 57.50 98 ALA A C 1
ATOM 733 O O . ALA A 1 98 ? 24.211 9.416 -4.736 1.00 57.50 98 ALA A O 1
ATOM 734 N N . LEU A 1 99 ? 25.501 7.832 -3.802 1.00 55.19 99 LEU A N 1
ATOM 735 C CA . LEU A 1 99 ? 26.277 7.530 -5.006 1.00 55.19 99 LEU A CA 1
ATOM 736 C C . LEU A 1 99 ? 25.416 6.893 -6.103 1.00 55.19 99 LEU A C 1
ATOM 738 O O . LEU A 1 99 ? 25.528 7.286 -7.257 1.00 55.19 99 LEU A O 1
ATOM 742 N N . SER A 1 100 ? 24.519 5.970 -5.748 1.00 54.81 100 SER A N 1
ATOM 743 C CA . SER A 1 100 ? 23.558 5.394 -6.696 1.00 54.81 100 SER A CA 1
ATOM 744 C C . SER A 1 100 ? 22.566 6.437 -7.203 1.00 54.81 100 SER A C 1
ATOM 746 O O . SER A 1 100 ? 22.324 6.474 -8.399 1.00 54.81 100 SER A O 1
ATOM 748 N N . GLN A 1 101 ? 22.072 7.349 -6.357 1.00 58.03 101 GLN A N 1
ATOM 749 C CA . GLN A 1 101 ? 21.267 8.496 -6.810 1.00 58.03 101 GLN A CA 1
ATOM 750 C C . GLN A 1 101 ? 22.045 9.442 -7.731 1.00 58.03 101 GLN A C 1
ATOM 752 O O . GLN A 1 101 ? 21.510 9.887 -8.744 1.00 58.03 101 GLN A O 1
ATOM 757 N N . ALA A 1 102 ? 23.315 9.708 -7.424 1.00 55.00 102 ALA A N 1
ATOM 758 C CA . ALA A 1 102 ? 24.186 10.533 -8.254 1.00 55.00 102 ALA A CA 1
ATOM 759 C C . ALA A 1 102 ? 24.545 9.864 -9.594 1.00 55.00 102 ALA A C 1
ATOM 761 O O . ALA A 1 102 ? 24.754 10.560 -10.583 1.00 55.00 102 ALA A O 1
ATOM 762 N N . SER A 1 103 ? 24.572 8.528 -9.656 1.00 52.47 103 SER A N 1
ATOM 763 C CA . SER A 1 103 ? 24.818 7.760 -10.881 1.00 52.47 103 SER A CA 1
ATOM 764 C C . SER A 1 103 ? 23.542 7.436 -11.675 1.00 52.47 103 SER A C 1
ATOM 766 O O . SER A 1 103 ? 23.572 6.558 -12.534 1.00 52.47 103 SER A O 1
AT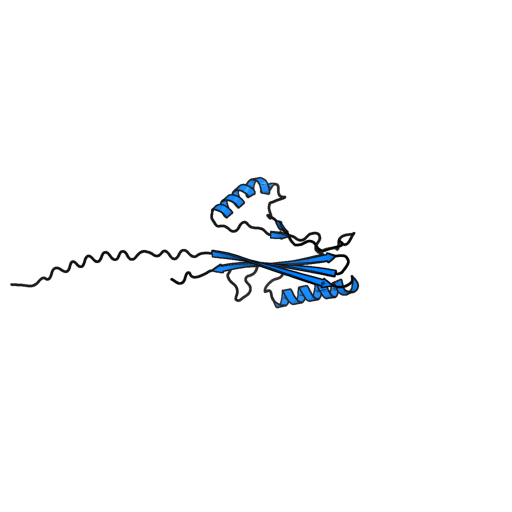OM 768 N N . GLY A 1 104 ? 22.410 8.085 -11.373 1.00 46.03 104 GLY A N 1
ATOM 769 C CA . GLY A 1 104 ? 21.132 7.875 -12.070 1.00 46.03 104 GLY A CA 1
ATOM 770 C C . GLY A 1 104 ? 20.305 6.676 -11.584 1.00 46.03 104 GLY A C 1
ATOM 771 O O . GLY A 1 104 ? 19.259 6.371 -12.151 1.00 46.03 104 GLY A O 1
ATOM 772 N N . GLY A 1 105 ? 20.734 5.995 -10.523 1.00 53.12 105 GLY A N 1
ATOM 773 C CA . GLY A 1 105 ? 19.950 4.986 -9.820 1.00 53.12 105 GLY A CA 1
ATOM 774 C C . GLY A 1 105 ? 18.830 5.630 -9.002 1.00 53.12 105 GLY A C 1
ATOM 775 O O . GLY A 1 105 ? 19.051 6.546 -8.216 1.00 53.12 105 GLY A O 1
ATOM 776 N N . SER A 1 106 ? 17.599 5.146 -9.157 1.00 55.50 106 SER A N 1
ATOM 777 C CA . SER A 1 106 ? 16.477 5.597 -8.328 1.00 55.50 106 SER A CA 1
ATOM 778 C C . SER A 1 106 ? 16.764 5.257 -6.862 1.00 55.50 106 SER A C 1
ATOM 780 O O . SER A 1 106 ? 16.839 4.083 -6.504 1.00 55.50 106 SER A O 1
ATOM 782 N N . GLY A 1 107 ? 16.946 6.271 -6.010 1.00 60.50 107 GLY A N 1
ATOM 783 C CA . GLY A 1 107 ? 17.103 6.072 -4.571 1.00 60.50 107 GLY A CA 1
ATOM 784 C C . GLY A 1 107 ? 15.940 5.238 -4.047 1.00 60.50 107 GLY A C 1
ATOM 785 O O . GLY A 1 107 ? 14.787 5.654 -4.151 1.00 60.50 107 GLY A O 1
ATOM 786 N N . MET A 1 108 ? 16.2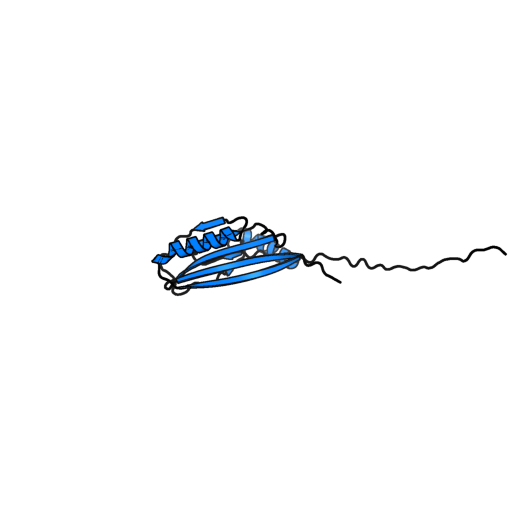35 4.039 -3.544 1.00 60.94 108 MET A N 1
ATOM 787 C CA . MET A 1 108 ? 15.221 3.074 -3.127 1.00 60.94 108 MET A CA 1
ATOM 788 C C . MET A 1 108 ? 14.478 3.629 -1.908 1.00 60.94 108 MET A C 1
ATOM 790 O O . MET A 1 108 ? 14.976 3.557 -0.789 1.00 60.94 108 MET A O 1
ATOM 794 N N . LYS A 1 109 ? 13.310 4.235 -2.128 1.00 69.88 109 LYS A N 1
ATOM 795 C CA . LYS A 1 109 ? 12.392 4.678 -1.075 1.00 69.88 109 LYS A CA 1
ATOM 796 C C . LYS A 1 109 ? 11.217 3.715 -1.026 1.00 69.88 109 LYS A C 1
ATOM 798 O O . LYS A 1 109 ? 10.644 3.398 -2.065 1.00 69.88 109 LYS A O 1
ATOM 803 N N . ILE A 1 110 ? 10.876 3.253 0.170 1.00 73.19 110 ILE A N 1
ATOM 804 C CA . ILE A 1 110 ? 9.758 2.340 0.397 1.00 73.19 110 ILE A CA 1
ATOM 805 C C . ILE A 1 110 ? 8.636 3.130 1.083 1.00 73.19 110 ILE A C 1
ATOM 807 O O . ILE A 1 110 ? 8.910 3.865 2.035 1.00 73.19 110 ILE A O 1
ATOM 811 N N . PRO A 1 111 ? 7.386 3.032 0.605 1.00 81.31 111 PRO A N 1
ATOM 812 C CA . PRO A 1 111 ? 6.239 3.587 1.316 1.00 81.31 111 PRO A CA 1
ATOM 813 C C . PRO A 1 111 ? 6.030 2.871 2.655 1.00 81.31 111 PRO A C 1
ATOM 815 O O . PRO A 1 111 ? 6.107 1.648 2.749 1.00 81.31 111 PRO A O 1
ATOM 818 N N . GLN A 1 112 ? 5.748 3.644 3.697 1.00 83.25 112 GLN A N 1
ATOM 819 C CA . GLN A 1 112 ? 5.449 3.146 5.032 1.00 83.25 112 GLN A CA 1
ATOM 820 C C . GLN A 1 112 ? 4.231 3.875 5.598 1.00 83.25 112 GLN A C 1
ATOM 822 O O . GLN A 1 112 ? 4.154 5.103 5.545 1.00 83.25 112 GLN A O 1
ATOM 827 N N . CYS A 1 113 ? 3.300 3.106 6.159 1.00 85.81 113 CYS A N 1
ATOM 828 C CA . CYS A 1 113 ? 2.107 3.618 6.826 1.00 85.81 113 CYS A CA 1
ATOM 829 C C . CYS A 1 113 ? 2.250 3.5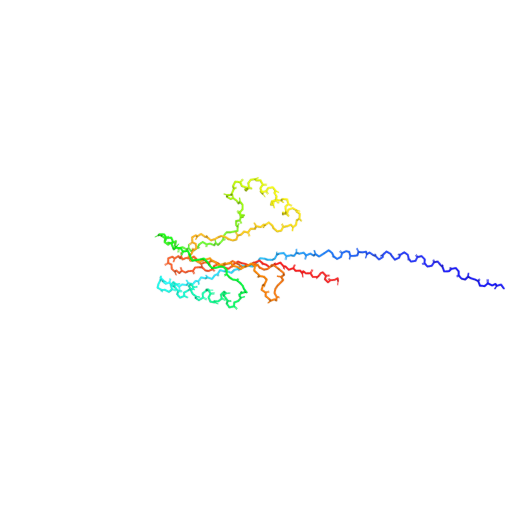13 8.344 1.00 85.81 113 CYS A C 1
ATOM 831 O O . CYS A 1 113 ? 2.904 2.600 8.854 1.00 85.81 113 CYS A O 1
ATOM 833 N N . ASP A 1 114 ? 1.638 4.452 9.059 1.00 84.44 114 ASP A N 1
ATOM 834 C CA . ASP A 1 114 ? 1.651 4.489 10.518 1.00 84.44 114 ASP A CA 1
ATOM 835 C C . ASP A 1 114 ? 0.554 3.541 11.055 1.00 84.44 114 ASP A C 1
ATOM 837 O O . ASP A 1 114 ? -0.632 3.802 10.880 1.00 84.44 114 ASP A O 1
ATOM 841 N N . SER A 1 115 ? 0.949 2.438 11.704 1.00 83.31 115 SER A N 1
ATOM 842 C CA . SER A 1 115 ? 0.051 1.419 12.299 1.00 83.31 115 SER A CA 1
ATOM 843 C C . SER A 1 115 ? -1.031 0.853 11.352 1.00 83.31 115 SER A C 1
ATOM 845 O O . SER A 1 115 ? -2.225 0.943 11.652 1.00 83.31 115 SER A O 1
ATOM 847 N N . PRO A 1 116 ? -0.651 0.262 10.202 1.00 88.12 116 PRO A N 1
ATOM 848 C CA . PRO A 1 116 ? -1.615 -0.295 9.262 1.00 88.12 116 PRO A CA 1
ATOM 849 C C . PRO A 1 116 ? -2.263 -1.577 9.806 1.00 88.12 116 PRO A C 1
ATOM 851 O O . PRO A 1 116 ? -1.590 -2.449 10.355 1.00 88.12 116 PRO A O 1
ATOM 854 N N . ILE A 1 117 ? -3.567 -1.726 9.578 1.00 89.94 117 ILE A N 1
ATOM 855 C CA . ILE A 1 117 ? -4.321 -2.961 9.855 1.00 89.94 117 ILE A CA 1
ATOM 856 C C . ILE A 1 117 ? -4.245 -3.962 8.696 1.00 89.94 117 ILE A C 1
ATOM 858 O O . ILE A 1 117 ? -4.520 -5.147 8.864 1.00 89.94 117 ILE A O 1
ATOM 862 N N . LEU A 1 118 ? -3.829 -3.502 7.518 1.00 90.44 118 LEU A N 1
ATOM 863 C CA . LEU A 1 118 ? -3.528 -4.337 6.363 1.00 90.44 118 LEU A CA 1
ATOM 864 C C . LEU A 1 118 ? -2.364 -3.712 5.606 1.00 90.44 118 LEU A C 1
ATOM 866 O O . LEU A 1 118 ? -2.325 -2.503 5.402 1.00 90.44 118 LEU A O 1
ATOM 870 N N . THR A 1 119 ? -1.407 -4.528 5.192 1.00 89.81 119 THR A N 1
ATOM 871 C CA . THR A 1 119 ? -0.347 -4.142 4.263 1.00 89.81 119 THR A CA 1
ATOM 872 C C . THR A 1 119 ? -0.233 -5.216 3.202 1.00 89.81 119 THR A C 1
ATOM 874 O O . THR A 1 119 ? -0.190 -6.403 3.516 1.00 89.81 119 THR A O 1
ATOM 877 N N . MET A 1 120 ? -0.178 -4.807 1.945 1.00 89.12 120 MET A N 1
ATOM 878 C CA . MET A 1 120 ? -0.008 -5.699 0.816 1.00 89.12 120 MET A CA 1
ATOM 879 C C . MET A 1 120 ? 1.100 -5.183 -0.084 1.00 89.12 120 MET A C 1
ATOM 881 O O . MET A 1 120 ? 1.250 -3.978 -0.284 1.00 89.12 120 MET A O 1
ATOM 885 N N . LYS A 1 121 ? 1.881 -6.106 -0.630 1.00 86.44 121 LYS A N 1
ATOM 886 C CA . LYS A 1 121 ? 2.957 -5.790 -1.561 1.00 86.44 121 LYS A CA 1
ATOM 887 C C . LYS A 1 121 ? 2.935 -6.757 -2.735 1.00 86.44 121 LYS A C 1
ATOM 889 O O . LYS A 1 121 ? 2.743 -7.955 -2.542 1.00 86.44 121 LYS A O 1
ATOM 894 N N . SER A 1 122 ? 3.205 -6.233 -3.922 1.00 81.19 122 SER A N 1
ATOM 895 C CA . SER A 1 122 ? 3.512 -7.015 -5.116 1.00 81.19 122 SER A CA 1
ATOM 896 C C . SER A 1 122 ? 4.811 -6.515 -5.735 1.00 81.19 122 SER A C 1
ATOM 898 O O . SER A 1 122 ? 5.023 -5.308 -5.853 1.00 81.19 122 SER A O 1
ATOM 900 N N . ASP A 1 123 ? 5.698 -7.435 -6.090 1.00 70.00 123 ASP A N 1
ATOM 901 C CA . ASP A 1 123 ? 6.998 -7.165 -6.705 1.00 70.00 123 ASP A CA 1
ATOM 902 C C . ASP A 1 123 ? 7.185 -7.871 -8.055 1.00 70.00 123 ASP A C 1
ATOM 904 O O . ASP A 1 123 ? 8.294 -7.883 -8.593 1.00 70.00 123 ASP A O 1
ATOM 908 N N . LYS A 1 124 ? 6.110 -8.429 -8.625 1.00 61.84 124 LYS A N 1
ATOM 909 C CA . LYS A 1 124 ? 6.146 -9.056 -9.948 1.00 61.84 124 LYS A CA 1
ATOM 910 C C . LYS A 1 124 ? 5.631 -8.123 -11.034 1.00 61.84 124 LYS A C 1
ATOM 912 O O . LYS A 1 124 ? 4.689 -7.360 -10.838 1.00 61.84 124 LYS A O 1
ATOM 917 N N . SER A 1 125 ? 6.268 -8.232 -12.199 1.00 52.25 125 SER A N 1
ATOM 918 C CA . SER A 1 125 ? 5.820 -7.630 -13.451 1.00 52.25 125 SER A CA 1
ATOM 919 C C . SER A 1 125 ? 4.387 -8.071 -13.734 1.00 52.25 125 SER A C 1
ATOM 921 O O . SER A 1 125 ? 4.164 -9.245 -14.022 1.00 52.25 125 SER A O 1
ATOM 923 N N . VAL A 1 126 ? 3.438 -7.141 -13.651 1.00 52.88 126 VAL A N 1
ATOM 924 C CA . VAL A 1 126 ? 2.081 -7.369 -14.150 1.00 52.88 126 VAL A CA 1
ATOM 925 C C . VAL A 1 126 ? 2.182 -7.581 -15.654 1.00 52.88 126 VAL A C 1
ATOM 927 O O . VAL A 1 126 ? 2.783 -6.759 -16.351 1.00 52.88 126 VAL A O 1
ATOM 930 N N . SER A 1 127 ? 1.624 -8.680 -16.159 1.00 47.66 127 SER A N 1
ATOM 931 C CA . SER A 1 127 ? 1.589 -8.951 -17.600 1.00 47.66 127 SER A CA 1
ATOM 932 C C . SER A 1 127 ? 1.015 -7.747 -18.382 1.00 47.66 127 SER A C 1
ATOM 934 O O . SER A 1 127 ? -0.152 -7.392 -18.262 1.00 47.66 127 SER A O 1
ATOM 936 N N . GLY A 1 128 ? 1.870 -7.057 -19.150 1.00 53.25 128 GLY A N 1
ATOM 937 C CA . GLY A 1 128 ? 1.505 -5.882 -19.960 1.00 53.25 128 GLY A CA 1
ATOM 938 C C . GLY A 1 128 ? 2.115 -4.542 -19.525 1.00 53.25 128 GLY A C 1
ATOM 939 O O . GLY A 1 128 ? 2.153 -3.624 -20.342 1.00 53.25 128 GLY A O 1
ATOM 940 N N . TRP A 1 129 ? 2.652 -4.424 -18.305 1.00 50.84 129 TRP A N 1
ATOM 941 C CA . TRP A 1 129 ? 3.445 -3.265 -17.868 1.00 50.84 129 TRP A CA 1
ATOM 942 C C . TRP A 1 129 ? 4.922 -3.642 -17.710 1.00 50.84 129 TRP A C 1
ATOM 944 O O . TRP A 1 129 ? 5.264 -4.779 -17.402 1.00 50.84 129 TRP A O 1
ATOM 954 N N . SER A 1 130 ? 5.793 -2.674 -17.997 1.00 53.00 130 SER A N 1
ATOM 955 C CA . SER A 1 130 ? 7.247 -2.821 -18.130 1.00 53.00 130 SER A CA 1
ATOM 956 C C . SER A 1 130 ? 7.941 -3.554 -16.963 1.00 53.00 130 SER A C 1
ATOM 958 O O . SER A 1 130 ? 7.417 -3.648 -15.853 1.00 53.00 130 SER A O 1
ATOM 960 N N . GLU A 1 131 ? 9.151 -4.053 -17.248 1.00 58.84 131 GLU A N 1
ATOM 961 C CA . GLU A 1 131 ? 9.940 -5.115 -16.592 1.00 58.84 131 GLU A CA 1
ATOM 962 C C . GLU A 1 131 ? 10.019 -5.079 -15.050 1.00 58.84 131 GLU A C 1
ATOM 964 O O . GLU A 1 131 ? 10.331 -6.103 -14.442 1.00 58.84 131 GLU A O 1
ATOM 969 N N . ARG A 1 132 ? 9.726 -3.947 -14.393 1.00 66.56 132 ARG A N 1
ATOM 970 C CA . ARG A 1 132 ? 9.708 -3.801 -12.928 1.00 66.56 132 ARG A CA 1
ATOM 971 C C . ARG A 1 132 ? 8.591 -2.855 -12.481 1.00 66.56 132 ARG A C 1
ATOM 973 O O . ARG A 1 132 ? 8.774 -1.639 -12.425 1.00 66.56 132 ARG A O 1
ATOM 980 N N . THR A 1 133 ? 7.446 -3.430 -12.121 1.00 74.25 133 THR A N 1
ATOM 981 C CA . THR A 1 133 ? 6.366 -2.717 -11.428 1.00 74.25 133 THR A CA 1
ATOM 982 C C . THR A 1 133 ? 6.300 -3.192 -9.983 1.00 74.25 133 THR A C 1
ATOM 984 O O . THR A 1 133 ? 6.319 -4.395 -9.736 1.00 74.25 133 THR A O 1
ATOM 987 N N . THR A 1 134 ? 6.236 -2.268 -9.023 1.00 79.75 134 THR A N 1
ATOM 988 C CA . THR A 1 134 ? 6.000 -2.625 -7.617 1.00 79.75 134 THR A CA 1
ATOM 989 C C . THR A 1 134 ? 4.752 -1.939 -7.109 1.00 79.75 134 THR A C 1
ATOM 991 O O . THR A 1 134 ? 4.578 -0.744 -7.329 1.00 79.75 134 THR A O 1
ATOM 994 N N . PHE A 1 135 ? 3.902 -2.696 -6.424 1.00 85.31 135 PHE A N 1
ATOM 995 C CA . PHE A 1 135 ? 2.715 -2.180 -5.762 1.00 85.31 135 PHE A CA 1
ATOM 996 C C . PHE A 1 135 ? 2.862 -2.319 -4.258 1.00 85.31 135 PHE A C 1
ATOM 998 O O . PHE A 1 135 ? 3.334 -3.334 -3.743 1.00 85.31 135 PHE A O 1
ATOM 1005 N N . PHE A 1 136 ? 2.398 -1.300 -3.558 1.00 89.06 136 PHE A N 1
ATOM 1006 C CA . PHE A 1 136 ? 2.260 -1.276 -2.122 1.00 89.06 136 PHE A CA 1
ATOM 1007 C C . PHE A 1 136 ? 0.887 -0.718 -1.782 1.00 89.06 136 PHE A C 1
ATOM 1009 O O . PHE A 1 136 ? 0.512 0.353 -2.250 1.00 89.06 136 PHE A O 1
ATOM 1016 N N . ILE A 1 137 ? 0.140 -1.449 -0.971 1.00 91.12 137 ILE A N 1
ATOM 1017 C CA . ILE A 1 137 ? -1.173 -1.038 -0.493 1.00 91.12 137 ILE A CA 1
ATOM 1018 C C . ILE A 1 137 ? -1.142 -1.134 1.023 1.00 91.12 137 ILE A C 1
ATOM 1020 O O . ILE A 1 137 ? -0.688 -2.139 1.566 1.00 91.12 137 ILE A O 1
ATOM 1024 N N . CYS A 1 138 ? -1.641 -0.127 1.721 1.00 92.12 138 CYS A N 1
ATOM 1025 C CA . CYS A 1 138 ? -1.870 -0.224 3.152 1.00 92.12 138 CYS A CA 1
ATOM 1026 C C . CYS A 1 138 ? -3.261 0.289 3.509 1.00 92.12 138 CYS A C 1
ATOM 1028 O O . CYS A 1 138 ? -3.819 1.135 2.815 1.00 92.12 138 CYS A O 1
ATOM 1030 N N . VAL A 1 139 ? -3.811 -0.228 4.604 1.00 92.06 139 VAL A N 1
ATOM 1031 C CA . VAL A 1 139 ? -5.081 0.231 5.163 1.00 92.06 139 VAL A CA 1
ATOM 1032 C C . VAL A 1 139 ? -4.852 0.666 6.595 1.00 92.06 139 VAL A C 1
ATOM 1034 O O . VAL A 1 139 ? -4.336 -0.105 7.408 1.00 92.06 139 VAL A O 1
ATOM 1037 N N . VAL A 1 140 ? -5.251 1.892 6.905 1.00 91.75 140 VAL A N 1
ATOM 1038 C CA . VAL A 1 140 ? -5.186 2.474 8.246 1.00 91.75 140 VAL A CA 1
ATOM 1039 C C . VAL A 1 140 ? -6.604 2.721 8.732 1.00 91.75 140 VAL A C 1
ATOM 1041 O O . VAL A 1 140 ? -7.402 3.358 8.047 1.00 91.75 140 VAL A O 1
ATOM 1044 N N . GLN A 1 141 ? -6.920 2.226 9.926 1.00 89.31 141 GLN A N 1
ATOM 1045 C CA . GLN A 1 141 ? -8.190 2.515 10.583 1.00 89.31 141 GLN A CA 1
ATOM 1046 C C . GLN A 1 141 ? -8.077 3.799 11.402 1.00 89.31 141 GLN A C 1
ATOM 1048 O O . GLN A 1 141 ? -7.119 3.984 12.152 1.00 89.31 141 GLN A O 1
ATOM 1053 N N . TYR A 1 142 ? -9.079 4.661 11.288 1.00 90.12 142 TYR A N 1
ATOM 1054 C CA . TYR A 1 142 ? -9.224 5.873 12.084 1.00 90.12 142 TYR A CA 1
ATOM 1055 C C . TYR A 1 142 ? -10.665 5.971 12.607 1.00 90.12 142 TYR A C 1
ATOM 1057 O O . TYR A 1 142 ? -11.511 5.141 12.282 1.00 90.12 142 TYR A O 1
ATOM 1065 N N . GLN A 1 143 ? -10.957 6.947 13.468 1.00 87.81 143 GLN A N 1
ATOM 1066 C CA . GLN A 1 143 ? -12.214 6.974 14.237 1.00 87.81 143 GLN A CA 1
ATOM 1067 C C . GLN A 1 143 ? -13.498 6.922 13.398 1.00 87.81 143 GLN A C 1
ATOM 1069 O O . GLN A 1 143 ? -14.503 6.398 13.869 1.00 87.81 143 GLN A O 1
ATOM 1074 N N . THR A 1 144 ? -13.483 7.468 12.180 1.00 88.12 144 THR A N 1
ATOM 1075 C CA . THR A 1 144 ? -14.678 7.575 11.325 1.00 88.12 144 THR A CA 1
ATOM 1076 C C . THR A 1 144 ? -14.549 6.814 10.002 1.00 88.12 144 THR A C 1
ATOM 1078 O O . THR A 1 144 ? -15.323 7.058 9.072 1.00 88.12 144 THR A O 1
ATOM 1081 N N . GLY A 1 145 ? -13.586 5.890 9.901 1.00 91.25 145 GLY A N 1
ATOM 1082 C CA . GLY A 1 145 ? -13.435 5.061 8.711 1.00 91.25 145 GLY A CA 1
ATOM 1083 C C . GLY A 1 145 ? -12.070 4.405 8.535 1.00 91.25 145 GLY A C 1
ATOM 1084 O O . GLY A 1 145 ? -11.314 4.164 9.480 1.00 91.25 145 GLY A O 1
ATOM 1085 N N . TYR A 1 146 ? -11.761 4.127 7.274 1.00 91.69 146 TYR A N 1
ATOM 1086 C CA . TYR A 1 146 ? -10.550 3.467 6.814 1.00 91.69 146 TYR A CA 1
ATOM 1087 C C . TYR A 1 146 ? -9.933 4.273 5.681 1.00 91.69 146 TYR A C 1
ATOM 1089 O O . TYR A 1 146 ? -10.632 4.704 4.769 1.00 91.69 146 TYR A O 1
ATOM 1097 N N . GLN A 1 147 ? -8.621 4.460 5.720 1.00 93.12 147 GLN A N 1
ATOM 1098 C CA . GLN A 1 147 ? -7.880 5.048 4.614 1.00 93.12 147 GLN A CA 1
ATOM 1099 C C . GLN A 1 147 ? -7.068 3.955 3.936 1.00 93.12 147 GLN A C 1
ATOM 1101 O O . GLN A 1 147 ? -6.316 3.241 4.600 1.00 93.12 147 GLN A O 1
ATOM 1106 N N . VAL A 1 148 ? -7.239 3.830 2.625 1.00 92.19 148 VAL A N 1
ATOM 1107 C CA . VAL A 1 148 ? -6.478 2.917 1.778 1.00 92.19 148 VAL A CA 1
ATOM 1108 C C . VAL A 1 148 ? -5.482 3.740 0.981 1.00 92.19 148 VAL A C 1
ATOM 1110 O O . VAL A 1 148 ? -5.873 4.526 0.117 1.00 92.19 148 VAL A O 1
ATOM 1113 N N . ASP A 1 149 ? -4.200 3.539 1.252 1.00 91.31 149 ASP A N 1
ATOM 1114 C CA . ASP A 1 149 ? -3.126 4.178 0.504 1.00 91.31 149 ASP A CA 1
ATOM 1115 C C . ASP A 1 149 ? -2.538 3.158 -0.464 1.00 91.31 149 ASP A C 1
ATOM 1117 O O . ASP A 1 149 ? -2.038 2.109 -0.058 1.00 91.31 149 ASP A O 1
ATOM 1121 N N . VAL A 1 150 ? -2.582 3.485 -1.750 1.00 89.75 150 VAL A N 1
ATOM 1122 C CA . VAL A 1 150 ? -1.964 2.721 -2.828 1.00 89.75 150 VAL A CA 1
ATOM 1123 C C . VAL A 1 150 ? -0.783 3.522 -3.349 1.00 89.75 150 VAL A C 1
ATOM 1125 O O . VAL A 1 150 ? -0.923 4.680 -3.739 1.00 89.75 150 VAL A O 1
ATOM 1128 N N . TYR A 1 151 ? 0.382 2.898 -3.383 1.00 88.69 151 TYR A N 1
ATOM 1129 C CA . TYR A 1 151 ? 1.592 3.440 -3.974 1.00 88.69 151 TYR A CA 1
ATOM 1130 C C . TYR A 1 151 ? 2.144 2.439 -4.976 1.00 88.69 151 TYR A C 1
ATOM 1132 O O . TYR A 1 151 ? 2.250 1.246 -4.691 1.00 88.69 151 TYR A O 1
ATOM 1140 N N . THR A 1 152 ? 2.505 2.922 -6.155 1.00 85.69 152 THR A N 1
ATOM 1141 C CA . THR A 1 152 ? 3.055 2.084 -7.211 1.00 85.69 152 THR A CA 1
ATOM 1142 C C . THR A 1 152 ? 4.204 2.778 -7.917 1.00 85.69 152 THR A C 1
ATOM 1144 O O . THR A 1 152 ? 4.243 4.005 -8.045 1.00 85.69 152 THR A O 1
ATOM 1147 N N . THR A 1 153 ? 5.165 1.976 -8.353 1.00 80.81 153 THR A N 1
ATOM 1148 C CA . THR A 1 153 ? 6.304 2.429 -9.145 1.00 80.81 153 THR A CA 1
ATOM 1149 C C . THR A 1 153 ? 6.377 1.617 -10.417 1.00 80.81 153 THR A C 1
ATOM 1151 O O . THR A 1 153 ? 6.415 0.388 -10.341 1.00 80.81 153 THR A O 1
ATOM 1154 N N . PHE A 1 154 ? 6.494 2.292 -11.551 1.00 79.19 154 PHE A N 1
ATOM 1155 C CA . PHE A 1 154 ? 6.660 1.662 -12.853 1.00 79.19 154 PHE A CA 1
ATOM 1156 C C . PHE A 1 154 ? 7.993 2.102 -13.441 1.00 79.19 154 PHE A C 1
ATOM 1158 O O . PHE A 1 154 ? 8.280 3.295 -13.526 1.00 79.19 154 PHE A O 1
ATOM 1165 N N . GLU A 1 155 ? 8.818 1.150 -13.854 1.00 75.06 155 GLU A N 1
ATOM 1166 C CA . GLU A 1 155 ? 10.013 1.450 -14.635 1.00 75.06 155 GLU A CA 1
ATOM 1167 C C . GLU A 1 155 ? 9.651 1.415 -16.115 1.00 75.06 155 GLU A C 1
ATOM 1169 O O . GLU A 1 155 ? 9.370 0.348 -16.633 1.00 75.06 155 GLU A O 1
ATOM 1174 N N . LEU A 1 156 ? 9.630 2.548 -16.809 1.00 67.62 156 LEU A N 1
ATOM 1175 C CA . LEU A 1 156 ? 9.337 2.643 -18.236 1.00 67.62 156 LEU A CA 1
ATOM 1176 C C . LEU A 1 156 ? 10.625 2.574 -19.061 1.00 67.62 156 LEU A C 1
ATOM 1178 O O . LEU A 1 156 ? 11.548 3.375 -18.882 1.00 67.62 156 LEU A O 1
ATOM 1182 N N . ASN A 1 157 ? 10.629 1.671 -20.041 1.00 64.31 157 ASN A N 1
ATOM 1183 C CA . ASN A 1 157 ? 11.571 1.688 -21.155 1.00 64.31 157 ASN A CA 1
ATOM 1184 C C . ASN A 1 157 ? 10.993 2.554 -22.264 1.00 64.31 157 ASN A C 1
ATOM 1186 O O . ASN A 1 157 ? 10.229 2.057 -23.090 1.00 64.31 157 ASN A O 1
ATOM 1190 N N . ARG A 1 158 ? 11.330 3.848 -22.303 1.00 57.31 158 ARG A N 1
ATOM 1191 C CA . ARG A 1 158 ? 11.002 4.641 -23.491 1.00 57.31 158 ARG A CA 1
ATOM 1192 C C . ARG A 1 158 ? 12.024 4.357 -24.593 1.00 57.31 158 ARG A C 1
ATOM 1194 O O . ARG A 1 158 ? 13.193 4.708 -24.416 1.00 57.31 158 ARG A O 1
ATOM 1201 N N . PRO A 1 159 ? 11.622 3.800 -25.751 1.00 48.94 159 PRO A N 1
ATOM 1202 C CA . PRO A 1 159 ? 12.401 3.997 -26.960 1.00 48.94 159 PRO A CA 1
ATOM 1203 C C . PRO A 1 159 ? 12.360 5.493 -27.293 1.00 48.94 159 PRO A C 1
ATOM 1205 O O . PRO A 1 159 ? 11.288 6.087 -27.415 1.00 48.94 159 PRO A O 1
ATOM 1208 N N . VAL A 1 160 ? 13.528 6.125 -27.383 1.00 48.62 160 VAL A N 1
ATOM 1209 C CA . VAL A 1 160 ? 13.638 7.493 -27.897 1.00 48.62 160 VAL A CA 1
ATOM 1210 C C . VAL A 1 160 ? 13.372 7.404 -29.399 1.00 48.62 160 VAL A C 1
ATOM 1212 O O . VAL A 1 160 ? 14.251 6.999 -30.155 1.00 48.62 160 VAL A O 1
ATOM 1215 N N . PHE A 1 161 ? 12.141 7.690 -29.826 1.00 43.94 161 PHE A N 1
ATOM 1216 C CA . PHE A 1 161 ? 11.861 7.909 -31.242 1.00 43.94 161 PHE A CA 1
ATOM 1217 C C . PHE A 1 161 ? 12.488 9.248 -31.640 1.00 43.94 161 PHE A C 1
ATOM 1219 O O . PHE A 1 161 ? 12.224 10.268 -31.000 1.00 43.94 161 PHE A O 1
ATOM 1226 N N . ALA A 1 162 ? 13.387 9.169 -32.622 1.00 38.03 162 ALA A N 1
ATOM 1227 C CA . ALA A 1 162 ? 14.087 10.287 -33.244 1.00 38.03 162 ALA A CA 1
ATOM 1228 C C . ALA A 1 162 ? 13.137 11.181 -34.050 1.00 38.03 162 ALA A C 1
ATOM 1230 O O . ALA A 1 162 ? 12.168 10.633 -34.626 1.00 38.03 162 ALA A O 1
#

Radius of gyration: 25.68 Å; chains: 1; bounding box: 63×23×96 Å

Secondary structure (DSSP, 8-state):
----------------------EEEEEEEEEEEEEE--GGGHHHHHHHHHHHHHHH-S--EEEEPPPPSS--SSPPPPEEE-TTTTSTTHHHHHHHHHHHHHTT-----EEE-SS-SEEEEE-S--TTS-S-EEEEEEEEEETTEEEEEEEEEEEEEE----